Protein AF-S6W2Z5-F1 (afdb_monomer_lite)

Radius of gyration: 23.95 Å; chains: 1; bounding box: 59×41×56 Å

pLDDT: mean 77.94, std 17.07, range [37.88, 98.31]

Organism: NCBI:txid1194404

Sequence (135 aa):
NMLDQVAAGQNVEPRPECVRALNDLLDQALDPSATGLVKSDGNRTLSVTELNAATEQLAREAAPPDVFSPDDEIVEIFLEEAVDILDSAGQALQRWLADPENPAPLSSLQRDLHTLKGGARMAEVVEVGDLAHEL

InterPro domains:
  IPR008207 Signal transduction histidine kinase, phosphotransfer (Hpt) domain [PF01627] (73-135)
  IPR008207 Signal transduction histidine kinase, phosphotransfer (Hpt) domain [PS50894] (71-135)
  IPR008207 Signal transduction histidine kinase, phosphotransfer (Hpt) domain [cd00088] (71-135)
  IPR036641 HPT domain superfamily [G3DSA:1.20.120.160] (64-135)
  IPR036641 HPT domain superfamily [SSF47226] (71-135)
  IPR051315 Bacterial Chemotaxis Sensor Histidine Kinase CheA [PTHR43395] (71-135)

Structure (mmCIF, N/CA/C/O backbone):
data_AF-S6W2Z5-F1
#
_entry.id   AF-S6W2Z5-F1
#
loop_
_atom_site.group_PDB
_atom_site.id
_atom_site.type_symbol
_atom_site.label_atom_id
_atom_site.label_alt_id
_atom_site.label_comp_id
_atom_site.label_asym_id
_atom_site.label_entity_id
_atom_site.label_seq_id
_atom_site.pdbx_PDB_ins_code
_atom_site.Cartn_x
_atom_site.Cartn_y
_atom_site.Cartn_z
_atom_site.occupancy
_atom_site.B_iso_or_equiv
_atom_site.auth_seq_id
_atom_site.auth_comp_id
_atom_site.auth_asym_id
_atom_site.auth_atom_id
_atom_site.pdbx_PDB_model_num
ATOM 1 N N . ASN A 1 1 ? -25.042 8.852 -14.967 1.00 65.62 1 ASN A N 1
ATOM 2 C CA . ASN A 1 1 ? -24.149 7.814 -15.535 1.00 65.62 1 ASN A CA 1
ATOM 3 C C . ASN A 1 1 ? -24.823 6.443 -15.365 1.00 65.62 1 ASN A C 1
ATOM 5 O O . ASN A 1 1 ? -25.682 6.348 -14.500 1.00 65.62 1 ASN A O 1
ATOM 9 N N . MET A 1 2 ? -24.517 5.403 -16.161 1.00 63.38 2 MET A N 1
ATOM 10 C CA . MET A 1 2 ? -25.091 4.050 -15.954 1.00 63.38 2 MET A CA 1
ATOM 11 C C . MET A 1 2 ? -24.794 3.534 -14.535 1.00 63.38 2 MET A C 1
ATOM 13 O O . MET A 1 2 ? -25.657 2.920 -13.918 1.00 63.38 2 MET A O 1
ATOM 17 N N . LEU A 1 3 ? -23.623 3.890 -13.990 1.00 67.75 3 LEU A N 1
ATOM 18 C CA . LEU A 1 3 ? -23.254 3.661 -12.588 1.00 67.75 3 LEU A CA 1
ATOM 19 C C . LEU A 1 3 ? -24.230 4.315 -11.589 1.00 67.75 3 LEU A C 1
ATOM 21 O O . LEU A 1 3 ? -24.651 3.659 -10.642 1.00 67.75 3 LEU A O 1
ATOM 25 N N . ASP A 1 4 ? -24.670 5.553 -11.838 1.00 72.75 4 ASP A N 1
ATOM 26 C CA . ASP A 1 4 ? -25.636 6.250 -10.968 1.00 72.75 4 ASP A CA 1
ATOM 27 C C . ASP A 1 4 ? -27.042 5.635 -11.051 1.00 72.75 4 ASP A C 1
ATOM 29 O O . ASP A 1 4 ? -27.778 5.628 -10.069 1.00 72.75 4 ASP A O 1
ATOM 33 N N . GLN A 1 5 ? -27.427 5.107 -12.218 1.00 70.38 5 GLN A N 1
ATOM 34 C CA . GLN A 1 5 ? -28.736 4.474 -12.425 1.00 70.38 5 GLN A CA 1
ATOM 35 C C . GLN A 1 5 ? -28.823 3.118 -11.713 1.00 70.38 5 GLN A C 1
ATOM 37 O O . GLN A 1 5 ? -29.835 2.834 -11.073 1.00 70.38 5 GLN A O 1
ATOM 42 N N . VAL A 1 6 ? -27.743 2.326 -11.751 1.00 65.19 6 VAL A N 1
ATOM 43 C CA . VAL A 1 6 ? -27.620 1.077 -10.979 1.00 65.19 6 VAL A CA 1
ATOM 44 C C . VAL A 1 6 ? -27.623 1.369 -9.478 1.00 65.19 6 VAL A C 1
ATOM 46 O O . VAL A 1 6 ? -28.352 0.719 -8.731 1.00 65.19 6 VAL A O 1
ATOM 49 N N . ALA A 1 7 ? -26.872 2.384 -9.036 1.00 74.44 7 ALA A N 1
ATOM 50 C CA . ALA A 1 7 ? -26.818 2.784 -7.630 1.00 74.44 7 ALA A CA 1
ATOM 51 C C . ALA A 1 7 ? -28.168 3.310 -7.100 1.00 74.44 7 ALA A C 1
ATOM 53 O O . ALA A 1 7 ? -28.494 3.113 -5.932 1.00 74.44 7 ALA A O 1
ATOM 54 N N . ALA A 1 8 ? -28.980 3.933 -7.960 1.00 80.06 8 ALA A N 1
ATOM 55 C CA . ALA A 1 8 ? -30.312 4.437 -7.625 1.00 80.06 8 ALA A CA 1
ATOM 56 C C . ALA A 1 8 ? -31.442 3.392 -7.769 1.00 80.06 8 ALA A C 1
ATOM 58 O O . ALA A 1 8 ? -32.613 3.744 -7.610 1.00 80.06 8 ALA A O 1
ATOM 59 N N . GLY A 1 9 ? -31.128 2.130 -8.097 1.00 75.06 9 GLY A N 1
ATOM 60 C CA . GLY A 1 9 ? -32.125 1.070 -8.310 1.00 75.06 9 GLY A CA 1
ATOM 61 C C . GLY A 1 9 ? -33.038 1.307 -9.520 1.00 75.06 9 GLY A C 1
ATOM 62 O O . GLY A 1 9 ? -34.143 0.766 -9.583 1.00 75.06 9 GLY A O 1
ATOM 63 N N . GLN A 1 10 ? -32.607 2.148 -10.462 1.00 71.69 10 GLN A N 1
ATOM 64 C CA . GLN A 1 10 ? -33.349 2.469 -11.675 1.00 71.69 10 GLN A CA 1
ATOM 65 C C . GLN A 1 10 ? -33.052 1.441 -12.769 1.00 71.69 10 GLN A C 1
ATOM 67 O O . GLN A 1 10 ? -31.987 0.824 -12.803 1.00 71.69 10 GLN A O 1
ATOM 72 N N . ASN A 1 11 ? -34.002 1.252 -13.685 1.00 69.19 11 ASN A N 1
ATOM 73 C CA . ASN A 1 11 ? -33.809 0.340 -14.804 1.00 69.19 11 ASN A CA 1
ATOM 74 C C . ASN A 1 11 ? -32.733 0.905 -15.744 1.00 69.19 11 ASN A C 1
ATOM 76 O O . ASN A 1 11 ? -32.845 2.043 -16.200 1.00 69.19 11 ASN A O 1
ATOM 80 N N . VAL A 1 12 ? -31.688 0.123 -16.007 1.00 70.75 12 VAL A N 1
ATOM 81 C CA . VAL A 1 12 ? -30.556 0.553 -16.833 1.00 70.75 12 VAL A CA 1
ATOM 82 C C . VAL A 1 12 ? -30.965 0.504 -18.298 1.00 70.75 12 VAL A C 1
ATOM 84 O O . VAL A 1 12 ? -31.311 -0.558 -18.816 1.00 70.75 12 VAL A O 1
ATOM 87 N N . GLU A 1 13 ? -30.906 1.642 -18.986 1.00 73.44 13 GLU A N 1
ATOM 88 C CA . GLU A 1 13 ? -31.177 1.678 -20.422 1.00 73.44 13 GLU A CA 1
ATOM 89 C C . GLU A 1 13 ? -30.033 1.010 -21.209 1.00 73.44 13 GLU A C 1
ATOM 91 O O . GLU A 1 13 ? -28.867 1.396 -21.049 1.00 73.44 13 GLU A O 1
ATOM 96 N N . PRO A 1 14 ? -30.323 0.024 -22.083 1.00 73.56 14 PRO A N 1
ATOM 97 C CA . PRO A 1 14 ? -29.309 -0.595 -22.927 1.00 73.56 14 PRO A CA 1
ATOM 98 C C . PRO A 1 14 ? -28.656 0.432 -23.859 1.00 73.56 14 PRO A C 1
ATOM 100 O O . PRO A 1 14 ? -29.344 1.166 -24.566 1.00 73.56 14 PRO A O 1
ATOM 103 N N . ARG A 1 15 ? -27.318 0.444 -23.916 1.00 80.44 15 ARG A N 1
ATOM 104 C CA . ARG A 1 15 ? -26.533 1.298 -24.826 1.00 80.44 15 ARG A CA 1
ATOM 105 C C . ARG A 1 15 ? -25.821 0.463 -25.897 1.00 80.44 15 ARG A C 1
ATOM 107 O O . ARG A 1 15 ? -24.611 0.252 -25.799 1.00 80.44 15 ARG A O 1
ATOM 114 N N . PRO A 1 16 ? -26.539 -0.019 -26.930 1.00 79.44 16 PRO A N 1
ATOM 115 C CA . PRO A 1 16 ? -25.958 -0.872 -27.969 1.00 79.44 16 PRO A CA 1
ATOM 116 C C . PRO A 1 16 ? -24.865 -0.161 -28.779 1.00 79.44 16 PRO A C 1
ATOM 118 O O . PRO A 1 16 ? -23.945 -0.816 -29.254 1.00 79.44 16 PRO A O 1
ATOM 121 N N . GLU A 1 17 ? -24.921 1.169 -28.884 1.00 84.19 17 GLU A N 1
ATOM 122 C CA . GLU A 1 17 ? -23.892 1.983 -29.546 1.00 84.19 17 GLU A CA 1
ATOM 123 C C . GLU A 1 17 ? -22.527 1.857 -28.844 1.00 84.19 17 GLU A C 1
ATOM 125 O O . GLU A 1 17 ? -21.500 1.726 -29.502 1.00 84.19 17 GLU A O 1
ATOM 130 N N . CYS A 1 18 ? -22.509 1.824 -27.504 1.00 80.31 18 CYS A N 1
ATOM 131 C CA . CYS A 1 18 ? -21.276 1.652 -26.729 1.00 80.31 18 CYS A CA 1
ATOM 132 C C . CYS A 1 18 ? -20.689 0.248 -26.906 1.00 80.31 18 CYS A C 1
ATOM 134 O O . CYS A 1 18 ? -19.477 0.099 -27.015 1.00 80.31 18 CYS A O 1
ATOM 136 N N . VAL A 1 19 ? -21.547 -0.775 -26.971 1.00 82.31 19 VAL A N 1
ATOM 137 C CA . VAL A 1 19 ? -21.124 -2.162 -27.220 1.00 82.31 19 VAL A CA 1
ATOM 138 C C . VAL A 1 19 ? -20.533 -2.307 -28.624 1.00 82.31 19 VAL A C 1
ATOM 140 O O . VAL A 1 19 ? -19.508 -2.960 -28.786 1.00 82.31 19 VAL A O 1
ATOM 143 N N . ARG A 1 20 ? -21.134 -1.665 -29.635 1.00 84.75 20 ARG A N 1
ATOM 144 C CA . ARG A 1 20 ? -20.580 -1.634 -30.998 1.00 84.75 20 ARG A CA 1
ATOM 145 C C . ARG A 1 20 ? -19.217 -0.951 -31.037 1.00 84.75 20 ARG A C 1
ATOM 147 O O . ARG A 1 20 ? -18.280 -1.547 -31.543 1.00 84.75 20 ARG A O 1
ATOM 154 N N . ALA A 1 21 ? -19.086 0.223 -30.420 1.00 83.31 21 ALA A N 1
ATOM 155 C CA . ALA A 1 21 ? -17.812 0.936 -30.360 1.00 83.31 21 ALA A CA 1
ATOM 156 C C . ALA A 1 21 ? -16.703 0.120 -29.666 1.00 83.31 21 ALA A C 1
ATOM 158 O O . ALA A 1 21 ? -15.553 0.161 -30.092 1.00 83.31 21 ALA A O 1
ATOM 159 N N . LEU A 1 22 ? -17.043 -0.645 -28.621 1.00 81.19 22 LEU A N 1
ATOM 160 C CA . LEU A 1 22 ? -16.110 -1.563 -27.958 1.00 81.19 22 LEU A CA 1
ATOM 161 C C . LEU A 1 22 ? -15.671 -2.715 -28.873 1.00 81.19 22 LEU A C 1
ATOM 163 O O . LEU A 1 22 ? -14.484 -3.022 -28.914 1.00 81.19 22 LEU A O 1
ATOM 167 N N . ASN A 1 23 ? -16.598 -3.326 -29.618 1.00 82.19 23 ASN A N 1
ATOM 168 C CA . ASN A 1 23 ? -16.262 -4.385 -30.575 1.00 82.19 23 ASN A CA 1
ATOM 169 C C . ASN A 1 23 ? -15.396 -3.856 -31.725 1.00 82.19 23 ASN A C 1
ATOM 171 O O . ASN A 1 23 ? -14.397 -4.479 -32.063 1.00 82.19 23 ASN A O 1
ATOM 175 N N . ASP A 1 24 ? -15.716 -2.676 -32.259 1.00 84.00 24 ASP A N 1
ATOM 176 C CA . ASP A 1 24 ? -14.930 -2.055 -33.327 1.00 84.00 24 ASP A CA 1
ATOM 177 C C . ASP A 1 24 ? -13.499 -1.737 -32.861 1.00 84.00 24 ASP A C 1
ATOM 179 O O . ASP A 1 24 ? -12.551 -1.881 -33.631 1.00 84.00 24 ASP A O 1
ATOM 183 N N . LEU A 1 25 ? -13.323 -1.310 -31.604 1.00 81.88 25 LEU A N 1
ATOM 184 C CA . LEU A 1 25 ? -12.000 -1.100 -31.007 1.00 81.88 25 LEU A CA 1
ATOM 185 C C . LEU A 1 25 ? -11.248 -2.418 -30.798 1.00 81.88 25 LEU A C 1
ATOM 187 O O . LEU A 1 25 ? -10.045 -2.466 -31.041 1.00 81.88 25 LEU A O 1
ATOM 191 N N . LEU A 1 26 ? -11.939 -3.478 -30.377 1.00 76.25 26 LEU A N 1
ATOM 192 C CA . LEU A 1 26 ? -11.352 -4.807 -30.205 1.00 76.25 26 LEU A CA 1
ATOM 193 C C . LEU A 1 26 ? -10.833 -5.367 -31.538 1.00 76.25 26 LEU A C 1
ATOM 195 O O . LEU A 1 26 ? -9.709 -5.863 -31.594 1.00 76.25 26 LEU A O 1
ATOM 199 N N . ASP A 1 27 ? -11.616 -5.210 -32.606 1.00 73.44 27 ASP A N 1
ATOM 200 C CA . ASP A 1 27 ? -11.260 -5.630 -33.966 1.00 73.44 27 ASP A CA 1
ATOM 201 C C . ASP A 1 27 ? -10.090 -4.817 -34.550 1.00 73.44 27 ASP A C 1
ATOM 203 O O . ASP A 1 27 ? -9.351 -5.309 -35.401 1.00 73.44 27 ASP A O 1
ATOM 207 N N . GLN A 1 28 ? -9.900 -3.575 -34.094 1.00 74.88 28 GLN A N 1
ATOM 208 C CA . GLN A 1 28 ? -8.778 -2.719 -34.497 1.00 74.88 28 GLN A CA 1
ATOM 209 C C . GLN A 1 28 ? -7.504 -2.962 -33.675 1.00 74.88 28 GLN A C 1
ATOM 211 O O . GLN A 1 28 ? -6.405 -2.740 -34.183 1.00 74.88 28 GLN A O 1
ATOM 216 N N . ALA A 1 29 ? -7.638 -3.367 -32.409 1.00 63.19 29 ALA A N 1
ATOM 217 C CA . ALA A 1 29 ? -6.528 -3.457 -31.460 1.00 63.19 29 ALA A CA 1
ATOM 218 C C . ALA A 1 29 ? -5.880 -4.848 -31.374 1.00 63.19 29 ALA A C 1
ATOM 220 O O . ALA A 1 29 ? -4.755 -4.957 -30.887 1.00 63.19 29 ALA A O 1
ATOM 221 N N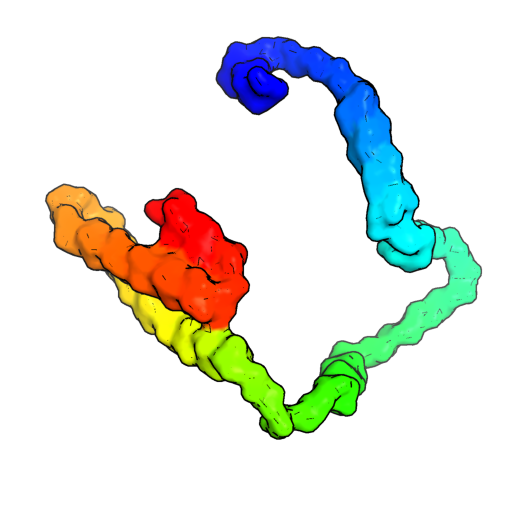 . LEU A 1 30 ? -6.557 -5.908 -31.825 1.00 60.97 30 LEU A N 1
ATOM 222 C CA . LEU A 1 30 ? -6.047 -7.276 -31.736 1.00 60.97 30 LEU A CA 1
ATOM 223 C C . LEU A 1 30 ? -5.727 -7.850 -33.117 1.00 60.97 30 LEU A C 1
ATOM 225 O O . LEU A 1 30 ? -6.568 -7.876 -34.012 1.00 60.97 30 LEU A O 1
ATOM 229 N N . ASP A 1 31 ? -4.516 -8.391 -33.270 1.00 56.75 31 ASP A N 1
ATOM 230 C CA . ASP A 1 31 ? -4.198 -9.270 -34.394 1.00 56.75 31 ASP A CA 1
ATOM 231 C C . ASP A 1 31 ? -5.156 -10.489 -34.355 1.00 56.75 31 ASP A C 1
ATOM 233 O O . ASP A 1 31 ? -5.354 -11.067 -33.279 1.00 56.75 31 ASP A O 1
ATOM 237 N N . PRO A 1 32 ? -5.758 -10.927 -35.479 1.00 55.47 32 PRO A N 1
ATOM 238 C CA . PRO A 1 32 ? -6.622 -12.114 -35.523 1.00 55.47 32 PRO A CA 1
ATOM 239 C C . PRO A 1 32 ? -5.952 -13.399 -35.008 1.00 55.47 32 PRO A C 1
ATOM 241 O O . PRO A 1 32 ? -6.632 -14.377 -34.701 1.00 55.47 32 PRO A O 1
ATOM 244 N N . SER A 1 33 ? -4.619 -13.417 -34.925 1.00 57.44 33 SER A N 1
ATOM 245 C CA . SER A 1 33 ? -3.845 -14.494 -34.305 1.00 57.44 33 SER A CA 1
ATOM 246 C C . SER A 1 33 ? -3.740 -14.397 -32.774 1.00 57.44 33 SER A C 1
ATOM 248 O O . SER A 1 33 ? -3.496 -15.415 -32.127 1.00 57.44 33 SER A O 1
ATOM 250 N N . ALA A 1 34 ? -3.975 -13.220 -32.182 1.00 56.41 34 ALA A N 1
ATOM 251 C CA . ALA A 1 34 ? -3.965 -12.984 -30.735 1.00 56.41 34 ALA A CA 1
ATOM 252 C C . ALA A 1 34 ? -5.309 -13.322 -30.063 1.00 56.41 34 ALA A C 1
ATOM 254 O O . ALA A 1 34 ? -5.349 -13.649 -28.877 1.00 56.41 34 ALA A O 1
ATOM 255 N N . THR A 1 35 ? -6.415 -13.341 -30.816 1.00 57.75 35 THR A N 1
ATOM 256 C CA . THR A 1 35 ? -7.713 -13.873 -30.362 1.00 57.75 35 THR A CA 1
ATOM 257 C C . THR A 1 35 ? -7.753 -15.398 -30.504 1.00 57.75 35 THR A C 1
ATOM 259 O O . THR A 1 35 ? -8.593 -15.986 -31.183 1.00 57.75 35 THR A O 1
ATOM 262 N N . GLY A 1 36 ? -6.821 -16.071 -29.829 1.00 49.53 36 GLY A N 1
ATOM 263 C CA . GLY A 1 36 ? -6.757 -17.525 -29.702 1.00 49.53 36 GLY A CA 1
ATOM 264 C C . GLY A 1 36 ? -7.867 -18.099 -28.817 1.00 49.53 36 GLY A C 1
ATOM 265 O O . GLY A 1 36 ? -7.590 -18.785 -27.837 1.00 49.53 36 GLY A O 1
ATOM 266 N N . LEU A 1 37 ? -9.135 -17.851 -29.152 1.00 47.56 37 LEU A N 1
ATOM 267 C CA . LEU A 1 37 ? -10.248 -18.654 -28.657 1.00 47.56 37 LEU A CA 1
ATOM 268 C C . LEU A 1 37 ? -10.220 -19.986 -29.405 1.00 47.56 37 LEU A C 1
ATOM 270 O O . LEU A 1 37 ? -10.627 -20.074 -30.561 1.00 47.56 37 LEU A O 1
ATOM 274 N N . VAL A 1 38 ? -9.666 -20.997 -28.733 1.00 45.03 38 VAL A N 1
ATOM 275 C CA . VAL A 1 38 ? -9.794 -22.443 -28.970 1.00 45.03 38 VAL A CA 1
ATOM 276 C C . VAL A 1 38 ? -10.736 -22.791 -30.133 1.00 45.03 38 VAL A C 1
ATOM 278 O O . VAL A 1 38 ? -11.922 -23.066 -29.948 1.00 45.03 38 VAL A O 1
ATOM 281 N N . LYS A 1 39 ? -10.188 -22.855 -31.351 1.00 42.03 39 LYS A N 1
ATOM 282 C CA . LYS A 1 39 ? -10.768 -23.705 -32.388 1.00 42.03 39 LYS A CA 1
ATOM 283 C C . LYS A 1 39 ? -10.378 -25.127 -32.027 1.00 42.03 39 LYS A C 1
ATOM 285 O O . LYS A 1 39 ? -9.223 -25.521 -32.177 1.00 42.03 39 LYS A O 1
ATOM 290 N N . SER A 1 40 ? -11.341 -25.880 -31.503 1.00 48.50 40 SER A N 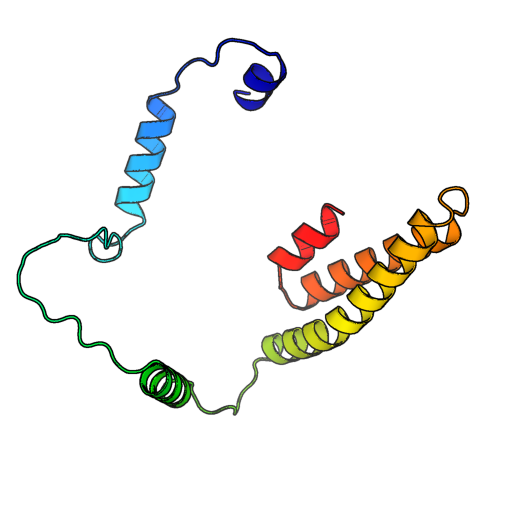1
ATOM 291 C CA . SER A 1 40 ? -11.246 -27.333 -31.458 1.00 48.50 40 SER A CA 1
ATOM 292 C C . SER A 1 40 ? -11.352 -27.827 -32.899 1.00 48.50 40 SER A C 1
ATOM 294 O O . SER A 1 40 ? -12.438 -28.120 -33.387 1.00 48.50 40 SER A O 1
ATOM 296 N N . ASP A 1 41 ? -10.224 -27.815 -33.605 1.00 39.91 41 ASP A N 1
ATOM 297 C CA . ASP A 1 41 ? -10.072 -28.560 -34.843 1.00 39.91 41 ASP A CA 1
ATOM 298 C C . ASP A 1 41 ? -9.221 -29.781 -34.510 1.00 39.91 41 ASP A C 1
ATOM 300 O O . ASP A 1 41 ? -8.087 -29.679 -34.029 1.00 39.91 41 ASP A O 1
ATOM 304 N N . GLY A 1 42 ? -9.853 -30.946 -34.632 1.00 50.03 42 GLY A N 1
ATOM 305 C CA . GLY A 1 42 ? -9.281 -32.217 -34.231 1.00 50.03 42 GLY A CA 1
ATOM 306 C C . GLY A 1 42 ? -7.934 -32.445 -34.909 1.00 50.03 42 GLY A C 1
ATOM 307 O O . GLY A 1 42 ? -7.794 -32.253 -36.113 1.00 50.03 42 GLY A O 1
ATOM 308 N N . ASN A 1 43 ? -6.977 -32.934 -34.119 1.00 48.44 43 ASN A N 1
ATOM 309 C CA . ASN A 1 43 ? -5.664 -33.415 -34.548 1.00 48.44 43 ASN A CA 1
ATOM 310 C C . ASN A 1 43 ? -4.528 -32.374 -34.621 1.00 48.44 43 ASN A C 1
ATOM 312 O O . ASN A 1 43 ? -3.832 -32.244 -35.628 1.00 48.44 43 ASN A O 1
ATOM 316 N N . ARG A 1 44 ? -4.239 -31.721 -33.492 1.00 39.91 44 ARG A N 1
ATOM 317 C CA . ARG A 1 44 ? -2.858 -31.372 -33.133 1.00 39.91 44 ARG A CA 1
ATOM 318 C C . ARG A 1 44 ? -2.583 -31.864 -31.721 1.00 39.91 44 ARG A C 1
ATOM 320 O O . ARG A 1 44 ? -3.177 -31.375 -30.767 1.00 39.91 44 ARG A O 1
ATOM 327 N N . THR A 1 45 ? -1.694 -32.844 -31.598 1.00 37.88 45 THR A N 1
ATOM 328 C CA . THR A 1 45 ? -1.073 -33.204 -30.324 1.00 37.88 45 THR A CA 1
ATOM 329 C C . THR A 1 45 ? -0.467 -31.936 -29.732 1.00 37.88 45 THR A C 1
ATOM 331 O O . THR A 1 45 ? 0.511 -31.410 -30.262 1.00 37.88 45 THR A O 1
ATOM 334 N N . LEU A 1 46 ? -1.077 -31.415 -28.668 1.00 41.81 46 LEU A N 1
ATOM 335 C CA . LEU A 1 46 ? -0.459 -30.407 -27.821 1.00 41.81 46 LEU A CA 1
ATOM 336 C C . LEU A 1 46 ? 0.792 -31.066 -27.237 1.00 41.81 46 LEU A C 1
ATOM 338 O O . LEU A 1 46 ? 0.689 -31.979 -26.418 1.00 41.81 46 LEU A O 1
ATOM 342 N N . SER A 1 47 ? 1.966 -30.676 -27.727 1.00 47.62 47 SER A N 1
ATOM 343 C CA . SER A 1 47 ? 3.229 -31.086 -27.124 1.00 47.62 47 SER A CA 1
ATOM 344 C C . SER A 1 47 ? 3.301 -30.417 -25.760 1.00 47.62 47 SER A C 1
ATOM 346 O O . SER A 1 47 ? 3.595 -29.228 -25.664 1.00 47.62 47 SER A O 1
ATOM 348 N N . VAL A 1 48 ? 2.965 -31.166 -24.713 1.00 52.38 48 VAL A N 1
ATOM 349 C CA . VAL A 1 48 ? 3.191 -30.752 -23.332 1.00 52.38 48 VAL A CA 1
ATOM 350 C C . VAL A 1 48 ? 4.700 -30.782 -23.118 1.00 52.38 48 VAL A C 1
ATOM 352 O O . VAL A 1 48 ? 5.273 -31.823 -22.811 1.00 52.38 48 VAL A O 1
ATOM 355 N N . THR A 1 49 ? 5.362 -29.653 -23.351 1.00 59.84 49 THR A N 1
ATOM 356 C CA . THR A 1 49 ? 6.713 -29.439 -22.838 1.00 59.84 49 THR A CA 1
ATOM 357 C C . THR A 1 49 ? 6.607 -29.420 -21.316 1.00 59.84 49 THR A C 1
ATOM 359 O O . THR A 1 49 ? 5.772 -28.698 -20.769 1.00 59.84 49 THR A O 1
ATOM 362 N N . GLU A 1 50 ? 7.395 -30.247 -20.628 1.00 65.38 50 GLU A N 1
ATOM 363 C CA . GLU A 1 50 ? 7.440 -30.236 -19.165 1.00 65.38 50 GLU A CA 1
ATOM 364 C C . GLU A 1 50 ? 7.757 -28.820 -18.676 1.00 65.38 50 GLU A C 1
ATOM 366 O O . GLU A 1 50 ? 8.626 -28.150 -19.235 1.00 65.38 50 GLU A O 1
ATOM 371 N N . LEU A 1 51 ? 7.052 -28.369 -17.633 1.00 58.97 51 LEU A N 1
ATOM 372 C CA . LEU A 1 51 ? 7.165 -27.012 -17.086 1.00 58.97 51 LEU A CA 1
ATOM 373 C C . LEU A 1 51 ? 8.631 -26.603 -16.872 1.00 58.97 51 LEU A C 1
ATOM 375 O O . LEU A 1 51 ? 9.009 -25.485 -17.192 1.00 58.97 51 LEU A O 1
ATOM 379 N N . ASN A 1 52 ? 9.464 -27.553 -16.443 1.00 65.19 52 ASN A N 1
ATOM 380 C CA . ASN A 1 52 ? 10.889 -27.352 -16.214 1.00 65.19 52 ASN A CA 1
ATOM 381 C C . ASN A 1 52 ? 11.658 -26.966 -17.492 1.00 65.19 52 ASN A C 1
ATOM 383 O O . ASN A 1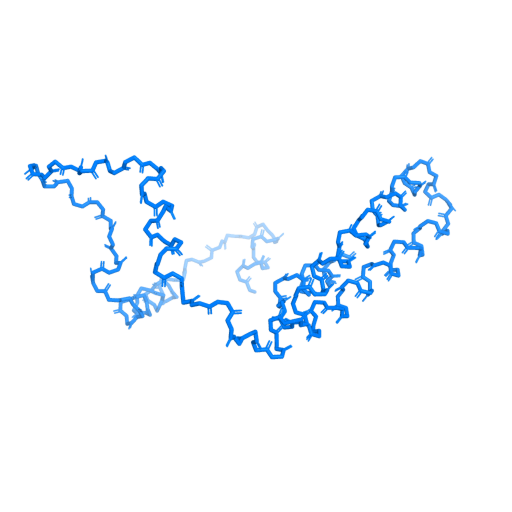 52 ? 12.462 -26.040 -17.481 1.00 65.19 52 ASN A O 1
ATOM 387 N N . ALA A 1 53 ? 11.366 -27.624 -18.616 1.00 73.00 53 ALA A N 1
ATOM 388 C CA . ALA A 1 53 ? 11.995 -27.326 -19.900 1.00 73.00 53 ALA A CA 1
ATOM 389 C C . ALA A 1 53 ? 11.519 -25.981 -20.477 1.00 73.00 53 ALA A C 1
ATOM 391 O O . ALA A 1 53 ? 12.298 -25.272 -21.111 1.00 73.00 53 ALA A O 1
ATOM 392 N N . ALA A 1 54 ? 10.265 -25.594 -20.216 1.00 69.69 54 ALA A N 1
ATOM 393 C CA . ALA A 1 54 ? 9.760 -24.271 -20.579 1.00 69.69 54 ALA A CA 1
ATOM 394 C C . ALA A 1 54 ? 10.443 -23.158 -19.760 1.00 69.69 54 ALA A C 1
ATOM 396 O O . ALA A 1 54 ? 10.842 -22.139 -20.322 1.00 69.69 54 ALA A O 1
ATOM 397 N N . THR A 1 55 ? 10.646 -23.374 -18.456 1.00 68.50 55 THR A N 1
ATOM 398 C CA . THR A 1 55 ? 11.365 -22.438 -17.577 1.00 68.50 55 THR A CA 1
ATOM 399 C C . THR A 1 55 ? 12.834 -22.291 -17.974 1.00 68.50 55 THR A C 1
ATOM 401 O O . THR A 1 55 ? 13.343 -21.175 -18.029 1.00 68.50 55 THR A O 1
ATOM 404 N N . GLU A 1 56 ? 13.515 -23.388 -18.310 1.00 70.94 56 GLU A N 1
ATOM 405 C CA . GLU A 1 56 ? 14.910 -23.352 -18.769 1.00 70.94 56 GLU A CA 1
ATOM 406 C C . GLU A 1 56 ? 15.080 -22.619 -20.100 1.00 70.94 56 GLU A C 1
ATOM 408 O O . GLU A 1 56 ? 16.089 -21.943 -20.312 1.00 70.94 56 GLU A O 1
ATOM 413 N N . GLN A 1 57 ? 14.111 -22.749 -21.005 1.00 72.25 57 GLN A N 1
ATOM 414 C CA . GLN A 1 57 ? 14.155 -22.048 -22.279 1.00 72.25 57 GLN A CA 1
ATOM 415 C C . GLN A 1 57 ? 13.916 -20.544 -22.105 1.00 72.25 57 GLN A C 1
ATOM 417 O O . GLN A 1 57 ? 14.682 -19.756 -22.651 1.00 72.25 57 GLN A O 1
ATOM 422 N N . LEU A 1 58 ? 12.959 -20.146 -21.261 1.00 70.56 58 LEU A N 1
ATOM 423 C CA . LEU A 1 58 ? 12.745 -18.742 -20.890 1.00 70.56 58 LEU A CA 1
ATOM 424 C C . LEU A 1 58 ? 13.980 -18.131 -20.212 1.00 70.56 58 LEU A C 1
ATOM 426 O O . LEU A 1 58 ? 14.381 -17.021 -20.546 1.00 70.56 58 LEU A O 1
ATOM 430 N N . ALA A 1 59 ? 14.635 -18.874 -19.316 1.00 71.31 59 ALA A N 1
ATOM 431 C CA . ALA A 1 59 ? 15.867 -18.432 -18.661 1.00 71.31 59 ALA A CA 1
ATOM 432 C C . ALA A 1 59 ? 17.055 -18.293 -19.631 1.00 71.31 59 ALA A C 1
ATOM 434 O O . ALA A 1 59 ? 17.984 -17.538 -19.363 1.00 71.31 59 ALA A O 1
ATOM 435 N N . ARG A 1 60 ? 17.044 -19.027 -20.750 1.00 66.81 60 ARG A N 1
ATOM 436 C CA . ARG A 1 60 ? 18.079 -18.965 -21.794 1.00 66.81 60 ARG A CA 1
ATOM 437 C C . ARG A 1 60 ? 17.803 -17.880 -22.837 1.00 66.81 60 ARG A C 1
ATOM 439 O O . ARG A 1 60 ? 18.739 -17.397 -23.465 1.00 66.81 60 ARG A O 1
ATOM 446 N N . GLU A 1 61 ? 16.533 -17.539 -23.033 1.00 65.19 61 GLU A N 1
ATOM 447 C CA . GLU A 1 61 ? 16.070 -16.436 -23.883 1.00 65.19 61 GLU A CA 1
ATOM 448 C C . GLU A 1 61 ? 16.128 -15.081 -23.153 1.00 65.19 61 GLU A C 1
ATOM 450 O O . GLU A 1 61 ? 16.197 -14.041 -23.810 1.00 65.19 61 GLU A O 1
ATOM 455 N N . ALA A 1 62 ? 16.184 -15.081 -21.815 1.00 60.81 62 ALA A N 1
ATOM 456 C CA . ALA A 1 62 ? 16.556 -13.914 -21.026 1.00 60.81 62 ALA A CA 1
ATOM 457 C C . ALA A 1 62 ? 18.000 -13.495 -21.366 1.00 60.81 62 ALA A C 1
ATOM 459 O O . ALA A 1 62 ? 18.953 -14.260 -21.205 1.00 60.81 62 ALA A O 1
ATOM 460 N N . ALA A 1 63 ? 18.145 -12.277 -21.892 1.00 57.09 63 ALA A N 1
ATOM 461 C CA . ALA A 1 63 ? 19.427 -11.658 -22.211 1.00 57.09 63 ALA A CA 1
ATOM 462 C C . ALA A 1 63 ? 20.354 -11.617 -20.970 1.00 57.09 63 ALA A C 1
ATOM 464 O O . ALA A 1 63 ? 19.860 -11.620 -19.841 1.00 57.09 63 ALA A O 1
ATOM 465 N N . PRO A 1 64 ? 21.691 -11.598 -21.146 1.00 56.66 64 PRO A N 1
ATOM 466 C CA . PRO A 1 64 ? 22.627 -11.619 -20.022 1.00 56.66 64 PRO A CA 1
ATOM 467 C C . PRO A 1 64 ? 22.403 -10.423 -19.073 1.00 56.66 64 PRO A C 1
ATOM 469 O O . PRO A 1 64 ? 22.024 -9.350 -19.543 1.00 56.66 64 PRO A O 1
ATOM 472 N N . PRO A 1 65 ? 22.671 -10.579 -17.761 1.00 56.19 65 PRO A N 1
ATOM 473 C CA . PRO A 1 65 ? 22.300 -9.627 -16.711 1.00 56.19 65 PRO A CA 1
ATOM 474 C C . PRO A 1 65 ? 23.281 -8.448 -16.620 1.00 56.19 65 PRO A C 1
ATOM 476 O O . PRO A 1 65 ? 23.733 -8.098 -15.536 1.00 56.19 65 PRO A O 1
ATOM 479 N N . ASP A 1 66 ? 23.691 -7.883 -17.753 1.00 59.22 66 ASP A N 1
ATOM 480 C CA . ASP A 1 66 ? 24.779 -6.901 -17.792 1.00 59.22 66 ASP A CA 1
ATOM 481 C C . ASP A 1 66 ? 24.366 -5.621 -18.518 1.00 59.22 66 ASP A C 1
ATOM 483 O O . ASP A 1 66 ? 25.027 -5.163 -19.443 1.00 59.22 66 ASP A O 1
ATOM 487 N N . VAL A 1 67 ? 23.198 -5.108 -18.127 1.00 53.25 67 VAL A N 1
ATOM 488 C CA . VAL A 1 67 ? 22.855 -3.685 -17.986 1.00 53.25 67 VAL A CA 1
ATOM 489 C C . VAL A 1 67 ? 21.458 -3.638 -17.368 1.00 53.25 67 VAL A C 1
ATOM 491 O O . VAL A 1 67 ? 20.462 -3.658 -18.087 1.00 53.25 67 VAL A O 1
ATOM 494 N N . PHE A 1 68 ? 21.375 -3.599 -16.036 1.00 55.56 68 PHE A N 1
ATOM 495 C CA . PHE A 1 68 ? 20.180 -3.050 -15.399 1.00 55.56 68 PHE A CA 1
ATOM 496 C C . PHE A 1 68 ? 20.059 -1.613 -15.900 1.00 55.56 68 PHE A C 1
ATOM 498 O O . PHE A 1 68 ? 21.026 -0.842 -15.837 1.00 55.56 68 PHE A O 1
ATOM 505 N N . SER A 1 69 ? 18.918 -1.263 -16.484 1.00 66.44 69 SER A N 1
ATOM 506 C CA . SER A 1 69 ? 18.637 0.150 -16.680 1.00 66.44 69 SER A CA 1
ATOM 507 C C . SER A 1 69 ? 18.594 0.811 -15.292 1.00 66.44 69 SER A C 1
ATOM 509 O O . SER A 1 69 ? 18.267 0.141 -14.311 1.00 66.44 69 SER A O 1
ATOM 511 N N . PRO A 1 70 ? 18.929 2.105 -15.163 1.00 65.81 70 PRO A N 1
ATOM 512 C CA . PRO A 1 70 ? 18.758 2.822 -13.897 1.00 65.81 70 PRO A CA 1
ATOM 513 C C . PRO A 1 70 ? 17.346 2.664 -13.308 1.00 65.81 70 PRO A C 1
ATOM 515 O O . PRO A 1 70 ? 17.177 2.725 -12.096 1.00 65.81 70 PRO A O 1
ATOM 518 N N . ASP A 1 71 ? 16.354 2.419 -14.166 1.00 80.62 71 ASP A N 1
ATOM 519 C CA . ASP A 1 71 ? 14.967 2.176 -13.788 1.00 80.62 71 ASP A CA 1
ATOM 520 C C . ASP A 1 71 ? 14.800 0.797 -13.118 1.00 80.62 71 ASP A C 1
ATOM 522 O O . ASP A 1 71 ? 14.111 0.692 -12.105 1.00 80.62 71 ASP A O 1
ATOM 526 N N . ASP A 1 72 ? 15.499 -0.242 -13.593 1.00 84.19 72 ASP A N 1
ATOM 527 C CA . ASP A 1 72 ? 15.451 -1.587 -12.999 1.00 84.19 72 ASP A CA 1
ATOM 528 C C . ASP A 1 72 ? 16.082 -1.630 -11.594 1.00 84.19 72 ASP A C 1
ATOM 530 O O . ASP A 1 72 ? 15.573 -2.319 -10.712 1.00 84.19 72 ASP A O 1
ATOM 534 N N . GLU A 1 73 ? 17.155 -0.865 -11.359 1.00 88.31 73 GLU A N 1
ATOM 535 C CA . GLU A 1 73 ? 17.783 -0.741 -10.030 1.00 88.31 73 GLU A CA 1
ATOM 536 C C . GLU A 1 73 ? 16.840 -0.046 -9.033 1.00 88.31 73 GLU A C 1
ATOM 538 O O . GLU A 1 73 ? 16.711 -0.469 -7.884 1.00 88.31 73 GLU A O 1
ATOM 543 N N . ILE A 1 74 ? 16.123 0.996 -9.473 1.00 90.19 74 ILE A N 1
ATOM 544 C CA . ILE A 1 74 ? 15.131 1.683 -8.632 1.00 90.19 74 ILE A CA 1
ATOM 545 C C . ILE A 1 74 ? 13.950 0.756 -8.323 1.00 90.19 74 ILE A C 1
ATOM 547 O O . ILE A 1 74 ? 13.454 0.760 -7.194 1.00 90.19 74 ILE A O 1
ATOM 551 N N . VAL A 1 75 ? 13.507 -0.049 -9.293 1.00 91.62 75 VAL A N 1
ATOM 552 C CA . VAL A 1 75 ? 12.455 -1.052 -9.081 1.00 91.62 75 VAL A CA 1
ATOM 553 C C . VAL A 1 75 ? 12.898 -2.112 -8.076 1.00 91.62 75 VAL A C 1
ATOM 555 O O . VAL A 1 75 ? 12.119 -2.452 -7.188 1.00 91.62 75 VAL A O 1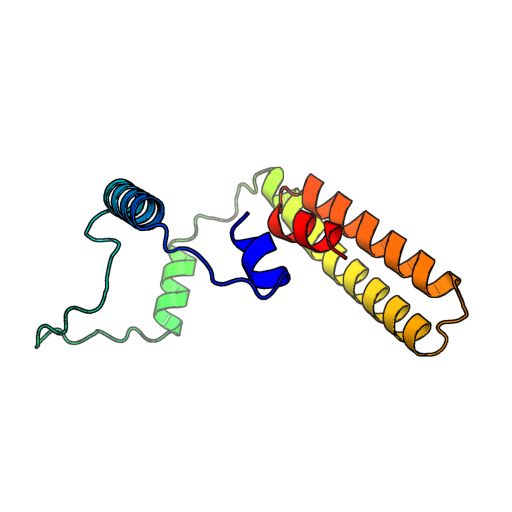
ATOM 558 N N . GLU A 1 76 ? 14.129 -2.612 -8.168 1.00 91.88 76 GLU A N 1
ATOM 559 C CA . GLU A 1 76 ? 14.658 -3.609 -7.231 1.00 91.88 76 GLU A CA 1
ATOM 560 C C . GLU A 1 76 ? 14.709 -3.063 -5.799 1.00 91.88 76 GLU A C 1
ATOM 562 O O . GLU A 1 76 ? 14.133 -3.670 -4.895 1.00 91.88 76 GLU A O 1
ATOM 567 N N . ILE A 1 77 ? 15.275 -1.866 -5.609 1.00 93.69 77 ILE A N 1
ATOM 568 C CA . ILE A 1 77 ? 15.303 -1.184 -4.305 1.00 93.69 77 ILE A CA 1
ATOM 569 C C . ILE A 1 77 ? 13.882 -0.987 -3.769 1.00 93.69 77 ILE A C 1
ATOM 571 O O . ILE A 1 77 ? 13.606 -1.269 -2.603 1.00 93.69 77 ILE A O 1
ATOM 575 N N . PHE A 1 78 ? 12.955 -0.535 -4.618 1.00 95.00 78 PHE A N 1
ATOM 576 C CA . PHE A 1 78 ? 11.564 -0.356 -4.218 1.00 95.00 78 PHE A CA 1
ATOM 577 C C . PHE A 1 78 ? 10.923 -1.668 -3.757 1.00 95.00 78 PHE A C 1
ATOM 579 O O . PHE A 1 78 ? 10.230 -1.675 -2.743 1.00 95.00 78 PHE A O 1
ATOM 586 N N . LEU A 1 79 ? 11.132 -2.771 -4.478 1.00 93.12 79 LEU A N 1
ATOM 587 C CA . LEU A 1 79 ? 10.561 -4.068 -4.119 1.00 93.12 79 LEU A CA 1
ATOM 588 C C . LEU A 1 79 ? 11.133 -4.601 -2.801 1.00 93.12 79 LEU A C 1
ATOM 590 O O . LEU A 1 79 ? 10.378 -5.174 -2.015 1.00 93.12 79 LEU A O 1
ATOM 594 N N . GLU A 1 80 ? 12.422 -4.385 -2.536 1.00 94.31 80 GLU A N 1
ATOM 595 C CA . GLU A 1 80 ? 13.044 -4.724 -1.253 1.00 94.31 80 GLU A CA 1
ATOM 596 C C . GLU A 1 80 ? 12.434 -3.912 -0.099 1.00 94.31 80 GLU A C 1
ATOM 598 O O . GLU A 1 80 ? 12.000 -4.485 0.902 1.00 94.31 80 GLU A O 1
ATOM 603 N N . GLU A 1 81 ? 12.312 -2.591 -0.258 1.00 95.94 81 GLU A N 1
ATOM 604 C CA . GLU A 1 81 ? 11.721 -1.711 0.758 1.00 95.94 81 GLU A CA 1
ATOM 605 C C . GLU A 1 81 ? 10.213 -1.957 0.949 1.00 95.94 81 GLU A C 1
ATOM 607 O O . GLU A 1 81 ? 9.690 -1.848 2.062 1.00 95.94 81 GLU A O 1
ATOM 612 N N . ALA A 1 82 ? 9.491 -2.30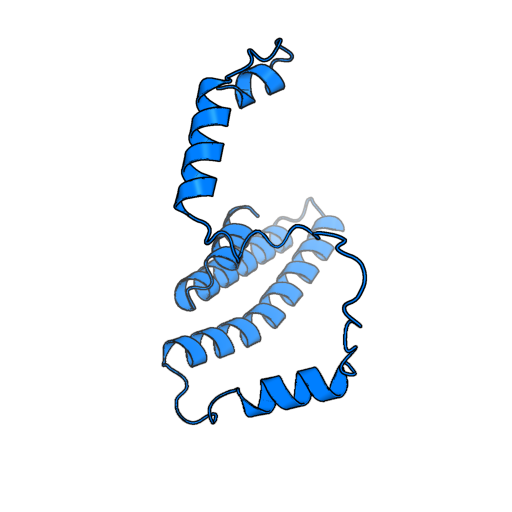9 -0.119 1.00 95.38 82 ALA A N 1
ATOM 613 C CA . ALA A 1 82 ? 8.047 -2.521 -0.089 1.00 95.38 82 ALA A CA 1
ATOM 614 C C . ALA A 1 82 ? 7.645 -3.660 0.855 1.00 95.38 82 ALA A C 1
ATOM 616 O O . ALA A 1 82 ? 6.607 -3.558 1.512 1.00 95.38 82 ALA A O 1
ATOM 617 N N . VAL A 1 83 ? 8.458 -4.717 0.958 1.00 95.81 83 VAL A N 1
ATOM 618 C CA . VAL A 1 83 ? 8.204 -5.836 1.880 1.00 95.81 83 VAL A CA 1
ATOM 619 C C . VAL A 1 83 ? 8.211 -5.347 3.327 1.00 95.81 83 VAL A C 1
ATOM 621 O O . VAL A 1 83 ? 7.240 -5.567 4.055 1.00 95.81 83 VAL A O 1
ATOM 624 N N . ASP A 1 84 ? 9.246 -4.607 3.722 1.00 97.38 84 ASP A N 1
ATOM 625 C CA . ASP A 1 84 ? 9.380 -4.077 5.081 1.00 97.38 84 ASP A CA 1
ATOM 626 C C . ASP A 1 84 ? 8.266 -3.072 5.418 1.00 97.38 84 ASP A C 1
ATOM 628 O O . ASP A 1 84 ? 7.711 -3.075 6.525 1.00 97.38 84 ASP A O 1
ATOM 632 N N . ILE A 1 85 ? 7.893 -2.227 4.451 1.00 97.19 85 ILE A N 1
ATOM 633 C CA . ILE A 1 85 ? 6.805 -1.256 4.608 1.00 97.19 85 ILE A CA 1
ATOM 634 C C . ILE A 1 85 ? 5.460 -1.970 4.790 1.00 97.19 85 ILE A C 1
ATOM 636 O O . ILE A 1 85 ? 4.684 -1.597 5.674 1.00 97.19 85 ILE A O 1
ATOM 640 N N . LEU A 1 86 ? 5.172 -3.001 3.989 1.00 96.31 86 LEU A N 1
ATOM 641 C CA . LEU A 1 86 ? 3.929 -3.772 4.087 1.00 96.31 86 LEU A CA 1
ATOM 642 C C . LEU A 1 86 ? 3.844 -4.562 5.397 1.00 96.31 86 LEU A C 1
ATOM 644 O O . LEU A 1 86 ? 2.770 -4.617 6.003 1.00 96.31 86 LEU A O 1
ATOM 648 N N . ASP A 1 87 ? 4.959 -5.104 5.881 1.00 98.00 87 ASP A N 1
ATOM 649 C CA . ASP A 1 87 ? 5.019 -5.764 7.185 1.00 98.00 87 ASP A CA 1
ATOM 650 C C . ASP A 1 87 ? 4.753 -4.776 8.332 1.00 98.00 87 ASP A C 1
ATOM 652 O O . ASP A 1 87 ? 3.975 -5.074 9.250 1.00 98.00 87 ASP A O 1
ATOM 656 N N . SER A 1 88 ? 5.337 -3.573 8.277 1.00 97.94 88 SER A N 1
ATOM 657 C CA . SER A 1 88 ? 5.053 -2.500 9.241 1.00 97.94 88 SER A CA 1
ATOM 658 C C . SER A 1 88 ? 3.581 -2.079 9.203 1.00 97.94 88 SER A C 1
ATOM 660 O O . SER A 1 88 ? 2.918 -2.045 10.251 1.00 97.94 88 SER A O 1
ATOM 662 N N . ALA A 1 89 ? 3.037 -1.856 8.003 1.00 97.38 89 ALA A N 1
ATOM 663 C CA . ALA A 1 89 ? 1.643 -1.489 7.784 1.00 97.38 89 ALA A CA 1
ATOM 664 C C . ALA A 1 89 ? 0.690 -2.564 8.330 1.00 97.38 89 ALA A C 1
ATOM 666 O O . ALA A 1 89 ? -0.256 -2.252 9.058 1.00 97.38 89 ALA A O 1
ATOM 667 N N . GLY A 1 90 ? 0.971 -3.843 8.065 1.00 97.25 90 GLY A N 1
ATOM 668 C CA . GLY A 1 90 ? 0.206 -4.970 8.591 1.00 97.25 90 GLY A CA 1
ATOM 669 C C . GLY A 1 90 ? 0.187 -4.994 10.120 1.00 97.25 90 GLY A C 1
ATOM 670 O O . GLY A 1 90 ? -0.873 -5.141 10.733 1.00 97.25 90 GLY A O 1
ATOM 671 N N . GLN A 1 91 ? 1.331 -4.769 10.769 1.00 98.31 91 GLN A N 1
ATOM 672 C CA . GLN A 1 91 ? 1.395 -4.687 12.229 1.00 98.31 91 GLN A CA 1
ATOM 673 C C . GLN A 1 91 ? 0.654 -3.463 12.785 1.00 98.31 91 GLN A C 1
ATOM 675 O O . GLN A 1 91 ? -0.003 -3.559 13.824 1.00 98.31 91 GLN A O 1
ATOM 680 N N . ALA A 1 92 ? 0.763 -2.306 12.130 1.00 97.81 92 ALA A N 1
ATOM 681 C CA . ALA A 1 92 ? 0.039 -1.096 12.508 1.00 97.81 92 ALA A CA 1
ATOM 682 C C . ALA A 1 92 ? -1.480 -1.310 12.417 1.00 97.81 92 ALA A C 1
ATOM 684 O O . ALA A 1 92 ? -2.202 -0.983 13.362 1.00 97.81 92 ALA A O 1
ATOM 685 N N . LEU A 1 93 ? -1.944 -1.960 11.347 1.00 97.50 93 LEU A N 1
ATOM 686 C CA . LEU A 1 93 ? -3.340 -2.341 11.163 1.00 97.50 93 LEU A CA 1
ATOM 687 C C . LEU A 1 93 ? -3.817 -3.301 12.259 1.00 97.50 93 LEU A C 1
ATOM 689 O O . LEU A 1 93 ? -4.860 -3.063 12.859 1.00 97.50 93 LEU A O 1
ATOM 693 N N . GLN A 1 94 ? -3.050 -4.347 12.581 1.00 98.25 94 GLN A N 1
ATOM 694 C CA . GLN A 1 94 ? -3.406 -5.283 13.658 1.00 98.25 94 GLN A CA 1
ATOM 695 C C . GLN A 1 94 ? -3.524 -4.583 15.019 1.00 98.25 94 GLN A C 1
ATOM 697 O O . GLN A 1 94 ? -4.461 -4.847 15.772 1.00 98.25 94 GLN A O 1
ATOM 702 N N . ARG A 1 95 ? -2.609 -3.654 15.333 1.00 98.00 95 ARG A N 1
ATOM 703 C CA . ARG A 1 95 ? -2.677 -2.853 16.569 1.00 98.00 95 ARG A CA 1
ATOM 704 C C . ARG A 1 95 ? -3.906 -1.948 16.590 1.00 98.00 95 ARG A C 1
ATOM 706 O O . ARG A 1 95 ? -4.551 -1.851 17.626 1.00 98.00 95 ARG A O 1
ATOM 713 N N . TRP A 1 96 ? -4.232 -1.316 15.463 1.00 97.88 96 TRP A N 1
ATOM 714 C CA . TRP A 1 96 ? -5.429 -0.485 15.356 1.00 97.88 96 TRP A CA 1
ATOM 715 C C . TRP A 1 96 ? -6.712 -1.308 15.511 1.00 97.88 96 TRP A C 1
ATOM 717 O O . TRP A 1 96 ? -7.597 -0.917 16.257 1.00 97.88 96 TRP A O 1
ATOM 727 N N . LEU A 1 97 ? -6.801 -2.483 14.883 1.00 97.44 97 LEU A N 1
ATOM 728 C CA . LEU A 1 97 ? -7.959 -3.373 15.024 1.00 97.44 97 LEU A CA 1
ATOM 729 C C . LEU A 1 97 ? -8.154 -3.865 16.468 1.00 97.44 97 LEU A C 1
ATOM 731 O O . LEU A 1 97 ? -9.288 -4.098 16.884 1.00 97.44 97 LEU A O 1
ATOM 735 N N . ALA A 1 98 ? -7.067 -4.020 17.229 1.00 97.88 98 ALA A N 1
ATOM 736 C CA . ALA A 1 98 ? -7.117 -4.396 18.640 1.00 97.88 98 ALA A CA 1
ATOM 737 C C . ALA A 1 98 ? -7.537 -3.238 19.568 1.00 97.88 98 ALA A C 1
ATOM 739 O O . ALA A 1 98 ? -8.126 -3.496 20.617 1.00 97.88 98 ALA A O 1
ATOM 740 N N . ASP A 1 99 ? -7.245 -1.989 19.194 1.00 97.00 99 ASP A N 1
ATOM 741 C CA . ASP A 1 99 ? -7.596 -0.780 19.950 1.00 97.00 99 ASP A CA 1
ATOM 742 C C . ASP A 1 99 ? -7.938 0.397 19.007 1.00 97.00 99 ASP A C 1
ATOM 744 O O . ASP A 1 99 ? -7.102 1.279 18.778 1.00 97.00 99 ASP A O 1
ATOM 748 N N . PRO A 1 100 ? -9.158 0.426 18.427 1.00 95.50 100 PRO A N 1
ATOM 749 C CA . PRO A 1 100 ? -9.523 1.416 17.406 1.00 95.50 100 PRO A CA 1
ATOM 750 C C . PRO A 1 100 ? -9.599 2.860 17.914 1.00 95.50 100 PRO A C 1
ATOM 752 O O . PRO A 1 100 ? -9.509 3.795 17.116 1.00 95.50 100 PRO A O 1
ATOM 755 N N . GLU A 1 101 ? -9.750 3.045 19.228 1.00 96.44 101 GLU A N 1
ATOM 756 C CA . GLU A 1 101 ? -9.789 4.357 19.888 1.00 96.44 101 GLU A CA 1
ATOM 757 C C . GLU A 1 101 ? -8.388 4.981 20.009 1.00 96.44 101 GLU A C 1
ATOM 759 O O . GLU A 1 101 ? -8.254 6.172 20.302 1.00 96.44 101 GLU A O 1
ATOM 764 N N . ASN A 1 102 ? -7.330 4.201 19.765 1.00 94.81 102 ASN A N 1
ATOM 765 C CA . ASN A 1 102 ? -5.962 4.685 19.726 1.00 94.81 102 ASN A CA 1
ATOM 766 C C . ASN A 1 102 ? -5.599 5.168 18.307 1.00 94.81 102 ASN A C 1
ATOM 768 O O . ASN A 1 102 ? -5.446 4.357 17.390 1.00 94.81 102 ASN A O 1
ATOM 772 N N . PRO A 1 103 ? -5.388 6.481 18.095 1.00 93.12 103 PRO A N 1
ATOM 773 C CA . PRO A 1 103 ? -5.085 7.020 16.770 1.00 93.12 103 PRO A CA 1
ATOM 774 C C . PRO A 1 103 ? -3.627 6.800 16.337 1.00 93.12 103 PRO A C 1
ATOM 776 O O . PRO A 1 103 ? -3.291 7.029 15.171 1.00 93.12 103 PRO A O 1
ATOM 779 N N . ALA A 1 104 ? -2.733 6.396 17.246 1.00 97.25 104 ALA A N 1
ATOM 780 C CA . ALA A 1 104 ? -1.311 6.278 16.931 1.00 97.25 104 ALA A CA 1
ATOM 781 C C . ALA A 1 104 ? -1.017 5.155 15.912 1.00 97.25 104 ALA A C 1
ATOM 783 O O . ALA A 1 104 ? -0.351 5.449 14.919 1.00 97.25 104 ALA A O 1
ATOM 784 N N . PRO A 1 105 ? -1.548 3.920 16.058 1.00 97.25 105 PRO A N 1
ATOM 785 C CA . PRO A 1 105 ? -1.404 2.878 15.040 1.00 97.25 105 PRO A CA 1
ATOM 786 C C . PRO A 1 105 ? -1.956 3.274 13.665 1.00 97.25 105 PRO A C 1
ATOM 788 O O . PRO A 1 105 ? -1.309 3.013 12.655 1.00 97.25 105 PRO A O 1
ATOM 791 N N . LEU A 1 106 ? -3.098 3.969 13.619 1.00 95.62 106 LEU A N 1
ATOM 792 C CA . LEU A 1 106 ? -3.667 4.475 12.366 1.00 95.62 106 LEU A CA 1
ATOM 793 C C . LEU A 1 106 ? -2.742 5.502 11.692 1.00 95.62 106 LEU A C 1
ATOM 795 O O . LEU A 1 106 ? -2.551 5.474 10.480 1.00 95.62 106 LEU A O 1
ATOM 799 N N . SER A 1 107 ? -2.120 6.379 12.482 1.00 96.94 107 SER A N 1
AT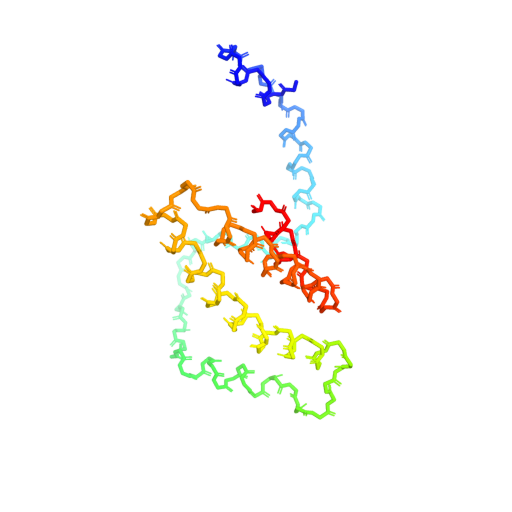OM 800 C CA . SER A 1 107 ? -1.162 7.367 11.970 1.00 96.94 107 SER A CA 1
ATOM 801 C C . SER A 1 107 ? 0.112 6.713 11.423 1.00 96.94 107 SER A C 1
ATOM 803 O O . SER A 1 107 ? 0.676 7.194 10.440 1.00 96.94 107 SER A O 1
ATOM 805 N N . SER A 1 108 ? 0.574 5.624 12.047 1.00 97.31 108 SER A N 1
ATOM 806 C CA . SER A 1 108 ? 1.678 4.810 11.523 1.00 97.31 108 SER A CA 1
ATOM 807 C C . SER A 1 108 ? 1.301 4.150 10.199 1.00 97.31 108 SER A C 1
ATOM 809 O O . SER A 1 108 ? 2.029 4.311 9.228 1.00 97.31 108 SER A O 1
ATOM 811 N N . LEU A 1 109 ? 0.126 3.516 10.128 1.00 96.56 109 LEU A N 1
ATOM 812 C CA . LEU A 1 109 ? -0.375 2.886 8.905 1.00 96.56 109 LEU A CA 1
ATOM 813 C C . LEU A 1 109 ? -0.435 3.876 7.730 1.00 96.56 109 LEU A C 1
ATOM 815 O O . LEU A 1 109 ? 0.074 3.589 6.652 1.00 96.56 109 LEU A O 1
ATOM 819 N N . GLN A 1 110 ? -0.990 5.072 7.945 1.00 96.31 110 GLN A N 1
ATOM 820 C CA . GLN A 1 110 ? -1.055 6.112 6.910 1.00 96.31 110 GLN A CA 1
ATOM 821 C C . GLN A 1 110 ? 0.329 6.554 6.422 1.00 96.31 110 GLN A C 1
ATOM 823 O O . GLN A 1 110 ? 0.507 6.856 5.242 1.00 96.31 110 GLN A O 1
ATOM 828 N N . ARG A 1 111 ? 1.320 6.612 7.318 1.00 97.69 111 ARG A N 1
ATOM 829 C CA . ARG A 1 111 ? 2.697 6.967 6.955 1.00 97.69 111 ARG A CA 1
ATOM 830 C C . ARG A 1 111 ? 3.355 5.877 6.117 1.00 97.69 111 ARG A C 1
ATOM 832 O O . ARG A 1 111 ? 4.039 6.204 5.147 1.00 97.69 111 ARG A O 1
ATOM 839 N N . ASP A 1 112 ? 3.126 4.620 6.472 1.00 97.62 112 ASP A N 1
ATOM 840 C CA . ASP A 1 112 ? 3.663 3.471 5.747 1.00 97.62 112 ASP A CA 1
ATOM 841 C C . ASP A 1 112 ? 3.074 3.429 4.326 1.00 97.62 112 ASP A C 1
ATOM 843 O O . ASP A 1 112 ? 3.825 3.418 3.352 1.00 97.62 112 ASP A O 1
ATOM 847 N N . LEU A 1 113 ? 1.750 3.578 4.183 1.00 96.06 113 LEU A N 1
ATOM 848 C CA . LEU A 1 113 ? 1.081 3.658 2.874 1.00 96.06 113 LEU A CA 1
ATOM 849 C C . LEU A 1 113 ? 1.544 4.864 2.039 1.00 96.06 113 LEU A C 1
ATOM 851 O O . LEU A 1 113 ? 1.748 4.753 0.829 1.00 96.06 113 LEU A O 1
ATOM 855 N N . HIS A 1 114 ? 1.770 6.021 2.671 1.00 95.81 114 HIS A N 1
ATOM 856 C CA . HIS A 1 114 ? 2.299 7.196 1.976 1.00 95.81 114 HIS A CA 1
ATOM 857 C C . HIS A 1 114 ? 3.712 6.961 1.429 1.00 95.81 114 HIS A C 1
ATOM 859 O O . HIS A 1 114 ? 4.003 7.366 0.301 1.00 95.81 114 HIS A O 1
ATOM 865 N N . THR A 1 115 ? 4.571 6.315 2.220 1.00 96.06 115 THR A N 1
ATOM 866 C CA . THR A 1 115 ? 5.938 5.953 1.818 1.00 96.06 115 THR A CA 1
ATOM 867 C C . THR A 1 115 ? 5.907 4.945 0.674 1.00 96.06 115 THR A C 1
ATOM 869 O O . THR A 1 115 ? 6.563 5.173 -0.339 1.00 96.06 115 THR A O 1
ATOM 872 N N . LEU A 1 116 ? 5.061 3.912 0.775 1.00 96.00 116 LEU A N 1
ATOM 873 C CA . LEU A 1 116 ? 4.876 2.903 -0.271 1.00 96.00 116 LEU A CA 1
ATOM 874 C C . LEU A 1 116 ? 4.460 3.536 -1.605 1.00 96.00 116 LEU A C 1
ATOM 876 O O . LEU A 1 116 ? 5.072 3.273 -2.636 1.00 96.00 116 LEU A O 1
ATOM 880 N N . LYS A 1 117 ? 3.465 4.431 -1.586 1.00 93.12 117 LYS A N 1
ATOM 881 C CA . LYS A 1 117 ? 3.023 5.175 -2.775 1.00 93.12 117 LYS A CA 1
ATOM 882 C C . LYS A 1 117 ? 4.145 6.034 -3.365 1.00 93.12 117 LYS A C 1
ATOM 884 O O . LYS A 1 117 ? 4.274 6.135 -4.584 1.00 93.12 117 LYS A O 1
ATOM 889 N N . GLY A 1 118 ? 4.925 6.694 -2.506 1.00 93.25 118 GLY A N 1
ATOM 890 C CA . GLY A 1 118 ? 6.079 7.493 -2.914 1.00 93.25 118 GLY A CA 1
ATOM 891 C C . GLY A 1 118 ? 7.117 6.651 -3.655 1.00 93.25 118 GLY A C 1
ATOM 892 O O . GLY A 1 118 ? 7.494 7.012 -4.768 1.00 93.25 118 GLY A O 1
ATOM 893 N N . GLY A 1 119 ? 7.494 5.509 -3.074 1.00 93.56 119 GLY A N 1
ATOM 894 C CA . GLY A 1 119 ? 8.424 4.547 -3.669 1.00 93.56 119 GLY A CA 1
ATOM 895 C C . GLY A 1 119 ? 7.908 3.970 -4.987 1.00 93.56 119 GLY A C 1
ATOM 896 O O . GLY A 1 119 ? 8.613 4.029 -5.988 1.00 93.56 119 GLY A O 1
ATOM 897 N N . ALA A 1 120 ? 6.644 3.541 -5.036 1.00 92.56 120 ALA A N 1
ATOM 898 C CA . ALA A 1 120 ? 6.034 2.984 -6.244 1.00 92.56 120 ALA A CA 1
ATOM 899 C C . ALA A 1 120 ? 6.034 3.987 -7.405 1.00 92.56 120 ALA A C 1
ATOM 901 O O . ALA A 1 120 ? 6.313 3.634 -8.545 1.00 92.56 120 ALA A O 1
ATOM 902 N N . ARG A 1 121 ? 5.779 5.269 -7.113 1.00 90.75 121 ARG A N 1
ATOM 903 C CA . ARG A 1 121 ? 5.843 6.337 -8.116 1.00 90.75 121 ARG A CA 1
ATOM 904 C C . ARG A 1 121 ? 7.271 6.625 -8.581 1.00 90.75 121 ARG A C 1
ATOM 906 O O . ARG A 1 121 ? 7.449 6.984 -9.739 1.00 90.75 121 ARG A O 1
ATOM 913 N N . MET A 1 122 ? 8.258 6.524 -7.691 1.00 91.00 122 MET A N 1
ATOM 914 C CA . MET A 1 122 ? 9.673 6.702 -8.038 1.00 91.00 122 MET A CA 1
ATOM 915 C C . MET A 1 122 ? 10.203 5.546 -8.890 1.00 91.00 122 MET A C 1
ATOM 917 O O . MET A 1 122 ? 10.998 5.793 -9.785 1.00 91.00 122 MET A O 1
ATOM 921 N N . ALA A 1 123 ? 9.721 4.330 -8.639 1.00 91.62 123 ALA A N 1
ATOM 922 C CA . ALA A 1 123 ? 10.021 3.121 -9.402 1.00 91.62 123 ALA A CA 1
ATOM 923 C C . ALA A 1 123 ? 9.128 2.925 -10.641 1.00 91.62 123 ALA A C 1
ATOM 925 O O . ALA A 1 123 ? 9.188 1.883 -11.279 1.00 91.62 123 ALA A O 1
ATOM 926 N N . GLU A 1 124 ? 8.257 3.891 -10.953 1.00 89.44 124 GLU A N 1
ATOM 927 C CA . GLU A 1 124 ? 7.296 3.824 -12.065 1.00 89.44 124 GLU A CA 1
ATOM 928 C C . GLU A 1 124 ? 6.376 2.580 -12.050 1.00 89.44 124 GLU A C 1
ATOM 930 O O . GLU A 1 124 ? 5.787 2.206 -13.063 1.00 89.44 124 GLU A O 1
ATOM 935 N N . VAL A 1 125 ? 6.163 1.982 -10.872 1.00 87.69 125 VAL A N 1
ATOM 936 C CA . VAL A 1 125 ? 5.242 0.858 -10.645 1.00 87.69 125 VAL A CA 1
ATOM 937 C C . VAL A 1 125 ? 3.834 1.404 -10.388 1.00 87.69 125 VAL A C 1
ATOM 939 O O . VAL A 1 125 ? 3.354 1.476 -9.250 1.00 87.69 125 VAL A O 1
ATOM 942 N N . VAL A 1 126 ? 3.183 1.857 -11.462 1.00 81.25 126 VAL A N 1
ATOM 943 C CA . VAL A 1 126 ? 1.913 2.607 -11.427 1.00 81.25 126 VAL A CA 1
ATOM 944 C C . VAL A 1 126 ? 0.814 1.854 -10.677 1.00 81.25 126 VAL A C 1
ATOM 946 O O . VAL A 1 126 ? 0.144 2.435 -9.829 1.00 81.25 126 VAL A O 1
ATOM 949 N N . GLU A 1 127 ? 0.674 0.551 -10.909 1.00 82.12 127 GLU A N 1
ATOM 950 C CA . GLU A 1 127 ? -0.378 -0.276 -10.316 1.00 82.12 127 GLU A CA 1
ATOM 951 C C . GLU A 1 127 ? -0.281 -0.331 -8.784 1.00 82.12 127 GLU A C 1
ATOM 953 O O . GLU A 1 127 ? -1.300 -0.321 -8.090 1.00 82.12 127 GLU A O 1
ATOM 958 N N . VAL A 1 128 ? 0.942 -0.359 -8.239 1.00 77.69 128 VAL A N 1
ATOM 959 C CA . VAL A 1 128 ? 1.168 -0.350 -6.784 1.00 77.69 128 VAL A CA 1
ATOM 960 C C . VAL A 1 128 ? 0.944 1.048 -6.212 1.00 77.69 128 VAL A C 1
ATOM 962 O O . VAL A 1 128 ? 0.382 1.187 -5.124 1.00 77.69 128 VAL A O 1
ATOM 965 N N . GLY A 1 129 ? 1.330 2.088 -6.955 1.00 73.69 129 GLY A N 1
ATOM 966 C CA . GLY A 1 129 ? 1.067 3.477 -6.587 1.00 73.69 129 GLY A CA 1
ATOM 967 C C . GLY A 1 129 ? -0.428 3.787 -6.488 1.00 73.69 129 GLY A C 1
ATOM 968 O O . GLY A 1 129 ? -0.855 4.411 -5.515 1.00 73.69 129 GLY A O 1
ATOM 969 N N . ASP A 1 130 ? -1.218 3.309 -7.449 1.00 77.88 130 ASP A N 1
ATOM 970 C CA . ASP A 1 130 ? -2.671 3.485 -7.483 1.00 77.88 130 ASP A CA 1
ATOM 971 C C . ASP A 1 130 ? -3.352 2.709 -6.350 1.00 77.88 130 ASP A C 1
ATOM 973 O O . ASP A 1 130 ? -4.180 3.263 -5.628 1.00 77.88 130 ASP A O 1
ATOM 977 N N . LEU A 1 131 ? -2.949 1.457 -6.108 1.00 77.56 131 LEU A N 1
ATOM 978 C CA . LEU A 1 131 ? -3.485 0.675 -4.992 1.00 77.56 131 LEU A CA 1
ATOM 979 C C . LEU A 1 131 ? -3.206 1.340 -3.637 1.00 77.56 131 LEU A C 1
ATOM 981 O O . LEU A 1 131 ? -4.103 1.438 -2.804 1.00 77.56 131 LEU A O 1
ATOM 985 N N . ALA A 1 132 ? -1.982 1.824 -3.415 1.00 77.38 132 ALA A N 1
ATOM 986 C CA . ALA A 1 132 ? -1.620 2.531 -2.188 1.00 77.38 132 ALA A CA 1
ATOM 987 C C . ALA A 1 132 ? -2.303 3.906 -2.060 1.00 77.38 132 ALA A C 1
ATOM 989 O O . ALA A 1 132 ? -2.332 4.474 -0.971 1.00 77.38 132 ALA A O 1
ATOM 990 N N . HIS A 1 133 ? -2.814 4.471 -3.157 1.00 78.00 133 HIS A N 1
ATOM 991 C CA . HIS A 1 133 ? -3.568 5.720 -3.139 1.00 78.00 133 HIS A CA 1
ATOM 992 C C . HIS A 1 133 ? -5.022 5.534 -2.687 1.00 78.00 133 HIS A C 1
ATOM 994 O O . HIS A 1 133 ? -5.551 6.426 -2.022 1.00 78.00 133 HIS A O 1
ATOM 1000 N N . GLU A 1 134 ? -5.642 4.411 -3.052 1.00 82.25 134 GLU A N 1
ATOM 1001 C CA . GLU A 1 134 ? -7.039 4.079 -2.735 1.00 82.25 134 GLU A CA 1
ATOM 1002 C C . GLU A 1 134 ? -7.244 3.564 -1.293 1.00 82.25 134 GLU A C 1
ATOM 1004 O O . GLU A 1 134 ? -8.385 3.469 -0.832 1.00 82.25 134 GLU A O 1
ATOM 1009 N N . LEU A 1 135 ? -6.157 3.230 -0.585 1.00 73.62 135 LEU A N 1
ATOM 1010 C CA . LEU A 1 135 ? -6.136 2.760 0.811 1.00 73.62 135 LEU A CA 1
ATOM 1011 C C . LEU A 1 135 ? -5.900 3.904 1.810 1.00 73.62 135 LEU A C 1
ATOM 1013 O O . LEU A 1 135 ? -6.560 3.881 2.876 1.00 73.62 135 LEU A O 1
#

Secondary structure (DSSP, 8-state):
-HHHHHHTTPPPPP-HHHHHHHHHHHHHHS-TTT-------S--------HHHHHHHHHHHSPPS----HHHHHHHHHHHHHHHHHHHHHHHHHHHHH-TT-HHHHHHHHHHHHHHHHHHHHTT-HHHHHHHHH-

Foldseek 3Di:
DLVVCVVVVHDRDDDVVVVVVVVVVVVVPDDPVRPPPDPPDPDDDPPPDDPVVVVVVVVVVPDDPPDDDPLNVLLVVLVVVLVVLVVQLVVLVVVCVVPVVDCPSVVSNLVSLVVNLVSCVVSVVVVSNVVSVVD